Protein AF-A0A7Z9SZR9-F1 (afdb_monomer_lite)

Radius of gyration: 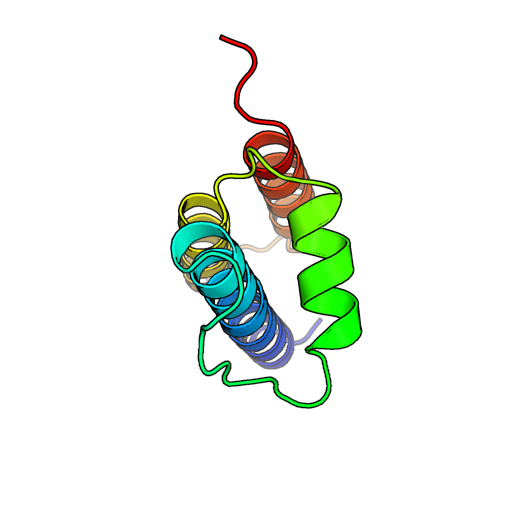13.83 Å; chains: 1; bounding box: 31×31×36 Å

Foldseek 3Di:
DDLVVLLVVLVVLLLLLVQLVQCLVVVHPDDGPPPVCSVVSNVLCVVQNQAPSVQLSVLSVVLSVCSVPDPCNPVSVVVSVVSRVCRSNDPPD

Structure (mmCIF, N/CA/C/O backbone):
data_AF-A0A7Z9SZR9-F1
#
_entry.id   AF-A0A7Z9SZR9-F1
#
loop_
_atom_site.group_PDB
_atom_site.id
_atom_site.type_symbol
_atom_site.label_atom_id
_atom_site.label_alt_id
_atom_site.label_comp_id
_atom_site.label_asym_id
_atom_site.label_entity_id
_atom_site.label_seq_id
_atom_site.pdbx_PDB_ins_code
_atom_site.Cartn_x
_atom_site.Cartn_y
_atom_site.Cartn_z
_atom_site.occupancy
_atom_site.B_iso_or_equiv
_atom_site.auth_seq_id
_atom_site.auth_comp_id
_atom_site.auth_asym_id
_atom_site.auth_atom_id
_atom_site.pdbx_PDB_model_num
ATOM 1 N N . THR A 1 1 ? -18.797 -2.945 10.029 1.00 61.84 1 THR A N 1
ATOM 2 C CA . THR A 1 1 ? -17.815 -3.646 9.173 1.00 61.84 1 THR A CA 1
ATOM 3 C C . THR A 1 1 ? -17.116 -4.705 9.998 1.00 61.84 1 THR A C 1
ATOM 5 O O . THR A 1 1 ? -16.775 -4.404 11.133 1.00 61.84 1 THR A O 1
ATOM 8 N N . ASN A 1 2 ? -16.954 -5.934 9.495 1.00 77.38 2 ASN A N 1
ATOM 9 C CA . ASN A 1 2 ? -16.236 -6.990 10.220 1.00 77.38 2 ASN A CA 1
ATOM 10 C C . ASN A 1 2 ? -14.716 -6.674 10.224 1.00 77.38 2 ASN A C 1
ATOM 12 O O . ASN A 1 2 ? -14.144 -6.569 9.136 1.00 77.38 2 ASN A O 1
ATOM 16 N N . PRO A 1 3 ? -14.053 -6.548 11.394 1.00 77.25 3 PRO A N 1
ATOM 17 C CA . PRO A 1 3 ? -12.615 -6.274 11.481 1.00 77.25 3 PRO A CA 1
ATOM 18 C C . PRO A 1 3 ? -11.723 -7.302 10.772 1.00 77.25 3 PRO A C 1
ATOM 20 O O . PRO A 1 3 ? -10.695 -6.928 10.218 1.00 77.25 3 PRO A O 1
ATOM 23 N N . GLN A 1 4 ? -12.110 -8.582 10.737 1.00 82.50 4 GLN A N 1
ATOM 24 C CA . GLN A 1 4 ? -11.341 -9.625 10.045 1.00 82.50 4 GLN A CA 1
ATOM 25 C C . GLN A 1 4 ? -11.361 -9.433 8.526 1.00 82.50 4 GLN A C 1
ATOM 27 O O . GLN A 1 4 ? -10.333 -9.576 7.872 1.00 82.50 4 GLN A O 1
ATOM 32 N N . VAL A 1 5 ? -12.518 -9.055 7.973 1.00 87.31 5 VAL A N 1
ATOM 33 C CA . VAL A 1 5 ? -12.659 -8.758 6.538 1.00 87.31 5 VAL A CA 1
ATOM 34 C C . VAL A 1 5 ? -11.836 -7.527 6.168 1.00 87.31 5 VAL A C 1
ATOM 36 O O . VAL A 1 5 ? -11.152 -7.521 5.149 1.00 87.31 5 VAL A O 1
ATOM 39 N N . LEU A 1 6 ? -11.853 -6.497 7.016 1.00 85.88 6 LEU A N 1
ATOM 40 C CA . LEU A 1 6 ? -11.060 -5.294 6.784 1.00 85.88 6 LEU A CA 1
ATOM 41 C C . LEU A 1 6 ? -9.551 -5.573 6.871 1.00 85.88 6 LEU A C 1
ATOM 43 O O . LEU A 1 6 ? -8.805 -5.117 6.011 1.00 85.88 6 LEU A O 1
ATOM 47 N N . ASN A 1 7 ? -9.115 -6.381 7.841 1.00 87.62 7 ASN A N 1
ATOM 48 C CA . ASN A 1 7 ? -7.726 -6.836 7.930 1.00 87.62 7 ASN A CA 1
ATOM 49 C C . ASN A 1 7 ? -7.293 -7.603 6.680 1.00 87.62 7 ASN A C 1
ATOM 51 O O . ASN A 1 7 ? -6.217 -7.340 6.152 1.00 87.62 7 ASN A O 1
ATOM 55 N N . PHE A 1 8 ? -8.137 -8.503 6.174 1.00 90.62 8 PHE A N 1
ATOM 56 C CA . PHE A 1 8 ? -7.860 -9.209 4.926 1.00 90.62 8 PHE A CA 1
ATOM 57 C C . PHE A 1 8 ? -7.698 -8.238 3.744 1.00 90.62 8 PHE A C 1
ATOM 59 O O . PHE A 1 8 ? -6.754 -8.362 2.966 1.00 90.62 8 PHE A O 1
ATOM 66 N N . HIS A 1 9 ? -8.554 -7.217 3.636 1.00 91.44 9 HIS A N 1
ATOM 67 C CA . HIS A 1 9 ? -8.403 -6.185 2.606 1.00 91.44 9 HIS A CA 1
ATOM 68 C C . HIS A 1 9 ? -7.104 -5.382 2.756 1.00 91.44 9 HIS A C 1
ATOM 70 O O . HIS A 1 9 ? -6.452 -5.100 1.753 1.00 91.44 9 HIS A O 1
ATOM 76 N N . PHE A 1 10 ? -6.697 -5.040 3.980 1.00 92.81 10 PHE A N 1
ATOM 77 C CA . PHE A 1 10 ? -5.423 -4.354 4.215 1.00 92.81 10 PHE A CA 1
ATOM 78 C C . PHE A 1 10 ? -4.227 -5.228 3.845 1.00 92.81 10 PHE A C 1
ATOM 80 O O . PHE A 1 10 ? -3.304 -4.730 3.215 1.00 92.81 10 PHE A O 1
ATOM 87 N N . GLN A 1 11 ? -4.272 -6.532 4.124 1.00 91.81 11 GLN A N 1
ATOM 88 C CA . GLN A 1 11 ? -3.234 -7.464 3.675 1.00 91.81 11 GLN A CA 1
ATOM 89 C C . GLN A 1 11 ? -3.123 -7.507 2.144 1.00 91.81 11 GLN A C 1
ATOM 91 O O . GLN A 1 11 ? -2.018 -7.434 1.609 1.00 91.81 11 GLN A O 1
ATOM 96 N N . LEU A 1 12 ? -4.252 -7.574 1.429 1.00 93.75 12 LEU A N 1
ATOM 97 C CA . LEU A 1 12 ? -4.257 -7.513 -0.038 1.00 93.75 12 LEU A CA 1
ATOM 98 C C . LEU A 1 12 ? -3.673 -6.192 -0.560 1.00 93.75 12 LEU A C 1
ATOM 100 O O . LEU A 1 12 ? -2.877 -6.208 -1.499 1.00 93.75 12 LEU A O 1
ATOM 104 N N . LEU A 1 13 ? -4.021 -5.063 0.067 1.00 94.62 13 LEU A N 1
ATOM 105 C CA . LEU A 1 13 ? -3.448 -3.758 -0.270 1.00 94.62 13 LEU A CA 1
ATOM 106 C C . LEU A 1 13 ? -1.940 -3.711 -0.007 1.00 94.62 13 LEU A C 1
ATOM 108 O O . LEU A 1 13 ? -1.206 -3.209 -0.854 1.00 94.62 13 LEU A O 1
ATOM 112 N N . SER A 1 14 ? -1.458 -4.278 1.100 1.00 94.81 14 SER A N 1
ATOM 113 C CA . SER A 1 14 ? -0.024 -4.344 1.392 1.00 94.81 14 SER A CA 1
ATOM 114 C C . SER A 1 14 ? 0.737 -5.120 0.316 1.00 94.81 14 SER A C 1
ATOM 116 O O . SER A 1 14 ? 1.780 -4.656 -0.141 1.00 94.81 14 SER A O 1
ATOM 118 N N . TYR A 1 15 ? 0.211 -6.254 -0.165 1.00 93.81 15 TYR A N 1
ATOM 119 C CA . TYR A 1 15 ? 0.825 -6.974 -1.291 1.00 93.81 15 TYR A CA 1
ATOM 120 C C . TYR A 1 15 ? 0.832 -6.151 -2.577 1.00 93.81 15 TYR A C 1
ATOM 122 O O . TYR A 1 15 ? 1.837 -6.128 -3.286 1.00 93.81 15 TYR A O 1
ATOM 130 N N . TRP A 1 16 ? -0.258 -5.439 -2.852 1.00 95.69 16 TRP A N 1
ATOM 131 C CA . TRP A 1 16 ? -0.369 -4.596 -4.034 1.00 95.69 16 TRP A CA 1
ATOM 132 C C . TRP A 1 16 ? 0.637 -3.434 -4.019 1.00 95.69 16 TRP A C 1
ATOM 134 O O . TRP A 1 16 ? 1.356 -3.227 -4.996 1.00 95.69 16 TRP A O 1
ATOM 144 N N . PHE A 1 17 ? 0.773 -2.721 -2.897 1.00 95.75 17 PHE A N 1
ATOM 145 C CA . PHE A 1 17 ? 1.762 -1.645 -2.760 1.00 95.75 17 PHE A CA 1
ATOM 146 C C . PHE A 1 17 ? 3.200 -2.162 -2.732 1.00 95.75 17 PHE A C 1
ATOM 148 O O . PHE A 1 17 ? 4.092 -1.527 -3.293 1.00 95.75 17 PHE A O 1
ATOM 155 N N . ARG A 1 18 ? 3.435 -3.347 -2.166 1.00 94.19 18 ARG A N 1
ATOM 156 C CA . ARG A 1 18 ? 4.732 -4.020 -2.256 1.00 94.19 18 ARG A CA 1
ATOM 157 C C . ARG A 1 18 ? 5.098 -4.330 -3.711 1.00 94.19 18 ARG A C 1
ATOM 159 O O . ARG A 1 18 ? 6.220 -4.063 -4.127 1.00 94.19 18 ARG A O 1
ATOM 166 N N . ASP A 1 19 ? 4.166 -4.854 -4.505 1.00 94.62 19 ASP A N 1
ATOM 167 C CA . ASP A 1 19 ? 4.393 -5.101 -5.936 1.00 94.62 19 ASP A CA 1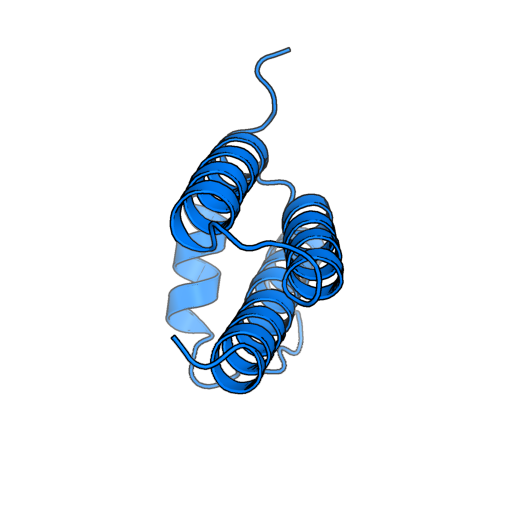
ATOM 168 C C . ASP A 1 19 ? 4.654 -3.792 -6.702 1.00 94.62 19 ASP A C 1
ATOM 170 O O . ASP A 1 19 ? 5.561 -3.735 -7.536 1.00 94.62 19 ASP A O 1
ATOM 174 N N . ALA A 1 20 ? 3.940 -2.712 -6.366 1.00 94.44 20 ALA A N 1
ATOM 175 C CA . ALA A 1 20 ? 4.210 -1.376 -6.901 1.00 94.44 20 ALA A CA 1
ATOM 176 C C . ALA A 1 20 ? 5.635 -0.895 -6.559 1.00 94.44 20 ALA A C 1
ATOM 178 O O . ALA A 1 20 ? 6.347 -0.403 -7.438 1.00 94.44 20 ALA A O 1
ATOM 179 N N . GLN A 1 21 ? 6.087 -1.105 -5.318 1.00 93.69 21 GLN A N 1
ATOM 180 C CA . GLN A 1 21 ? 7.451 -0.802 -4.879 1.00 93.69 21 GLN A CA 1
ATOM 181 C C . GLN A 1 21 ? 8.496 -1.563 -5.696 1.00 93.69 21 GLN A C 1
ATOM 183 O O . GLN A 1 21 ? 9.465 -0.971 -6.173 1.00 93.69 21 GLN A O 1
ATOM 188 N N . PHE A 1 22 ? 8.300 -2.867 -5.887 1.00 92.31 22 PHE A N 1
ATOM 189 C CA . PHE A 1 22 ? 9.220 -3.681 -6.672 1.00 92.31 22 PHE A CA 1
ATOM 190 C C . PHE A 1 22 ? 9.287 -3.217 -8.128 1.00 92.31 22 PHE A C 1
ATOM 192 O O . PHE A 1 22 ? 10.385 -3.050 -8.658 1.00 92.31 22 PHE A O 1
ATOM 199 N N . ILE A 1 23 ? 8.143 -2.934 -8.760 1.00 92.50 23 ILE A N 1
ATOM 200 C CA . ILE A 1 23 ? 8.099 -2.378 -10.119 1.00 92.50 23 ILE A CA 1
ATOM 201 C C . ILE A 1 23 ? 8.859 -1.046 -10.184 1.00 92.50 23 ILE A C 1
ATOM 203 O O . ILE A 1 23 ? 9.646 -0.851 -11.110 1.00 92.50 23 ILE A O 1
ATOM 207 N N . GLN A 1 24 ? 8.659 -0.150 -9.211 1.00 92.44 24 GLN A N 1
ATOM 208 C CA . GLN A 1 24 ? 9.333 1.152 -9.156 1.00 92.44 24 GLN A CA 1
ATOM 209 C C . GLN A 1 24 ? 10.856 1.007 -9.020 1.00 92.44 24 GLN A C 1
ATOM 211 O O . GLN A 1 24 ? 11.600 1.696 -9.713 1.00 92.44 24 GLN A O 1
ATOM 216 N N . LYS A 1 25 ? 11.334 0.120 -8.138 1.00 89.44 25 LYS A N 1
ATOM 217 C CA . LYS A 1 25 ? 12.768 -0.027 -7.830 1.00 89.44 25 LYS A CA 1
ATOM 218 C C . LYS A 1 25 ? 13.536 -0.875 -8.843 1.00 89.44 25 LYS A C 1
ATOM 220 O O . LYS A 1 25 ? 14.725 -0.645 -9.029 1.00 89.44 25 LYS A O 1
ATOM 225 N N . MET A 1 26 ? 12.873 -1.823 -9.502 1.00 87.12 26 MET A N 1
ATOM 226 C CA . MET A 1 26 ? 13.489 -2.742 -10.470 1.00 87.12 26 MET A CA 1
ATOM 227 C C . MET A 1 26 ? 13.274 -2.310 -11.927 1.00 87.12 26 MET A C 1
ATOM 229 O O . MET A 1 26 ? 13.357 -3.140 -12.828 1.00 87.12 26 MET A O 1
ATOM 233 N N . ASN A 1 27 ? 12.918 -1.043 -12.181 1.00 77.62 27 ASN A N 1
ATOM 234 C CA . ASN A 1 27 ? 12.579 -0.536 -13.520 1.00 77.62 27 ASN A CA 1
ATOM 235 C C . ASN A 1 27 ? 11.545 -1.400 -14.269 1.00 77.62 27 ASN A C 1
ATOM 237 O O . ASN A 1 27 ? 11.525 -1.465 -15.497 1.00 77.62 27 ASN A O 1
ATOM 241 N N . GLY A 1 28 ? 10.653 -2.055 -13.527 1.00 69.62 28 GLY A N 1
ATOM 242 C CA . GLY A 1 28 ? 9.609 -2.898 -14.082 1.00 69.62 28 GLY A CA 1
ATOM 243 C C . GLY A 1 28 ? 9.995 -4.341 -14.418 1.00 69.62 28 GLY A C 1
ATOM 244 O O . GLY A 1 28 ? 9.138 -5.029 -14.960 1.00 69.62 28 GLY A O 1
ATOM 245 N N . GLU A 1 29 ? 11.185 -4.835 -14.081 1.00 73.38 29 GLU A N 1
ATOM 246 C CA . GLU A 1 29 ? 11.556 -6.253 -14.285 1.00 73.38 29 GLU A CA 1
ATOM 247 C C . GLU A 1 29 ? 11.200 -7.164 -13.093 1.00 73.38 29 GLU A C 1
ATOM 249 O O . GLU A 1 29 ? 11.649 -8.303 -12.995 1.00 73.38 29 GLU A O 1
ATOM 254 N N . ALA A 1 30 ? 10.388 -6.673 -12.156 1.00 75.31 30 ALA A N 1
ATOM 255 C CA . ALA A 1 30 ? 10.028 -7.424 -10.963 1.00 75.31 30 ALA A CA 1
ATOM 256 C C . ALA A 1 30 ? 9.029 -8.556 -11.238 1.00 75.31 30 ALA A C 1
ATOM 258 O O . ALA A 1 30 ? 8.018 -8.358 -11.912 1.00 75.31 30 ALA A O 1
ATOM 259 N N . HIS A 1 31 ? 9.264 -9.708 -10.608 1.00 75.69 31 HIS A N 1
ATOM 260 C CA . HIS A 1 31 ? 8.249 -10.743 -10.448 1.00 75.69 31 HIS A CA 1
ATOM 261 C C . HIS A 1 31 ? 7.292 -10.329 -9.321 1.00 75.69 31 HIS A C 1
ATOM 263 O O . HIS A 1 31 ? 7.716 -10.128 -8.180 1.00 75.69 31 HIS A O 1
ATOM 269 N N . ILE A 1 32 ? 6.017 -10.140 -9.655 1.00 83.06 32 ILE A N 1
ATOM 270 C CA . ILE A 1 32 ? 4.986 -9.621 -8.747 1.00 83.06 32 ILE A CA 1
ATOM 271 C C . ILE A 1 32 ? 4.067 -10.747 -8.265 1.00 83.06 32 ILE A C 1
ATOM 273 O O . ILE A 1 32 ? 3.874 -11.729 -8.972 1.00 83.06 32 ILE A O 1
ATOM 277 N N . ILE A 1 33 ? 3.489 -10.618 -7.067 1.00 82.69 33 ILE A N 1
ATOM 278 C CA . ILE A 1 33 ? 2.547 -11.622 -6.539 1.00 82.69 33 ILE A CA 1
ATOM 279 C C . ILE A 1 33 ? 1.201 -11.536 -7.259 1.00 82.69 33 ILE A C 1
ATOM 281 O O . ILE A 1 33 ? 0.577 -12.556 -7.546 1.00 82.69 33 ILE A O 1
ATOM 285 N N . LEU A 1 34 ? 0.732 -10.320 -7.535 1.00 82.81 34 LEU A N 1
ATOM 286 C CA . LEU A 1 34 ? -0.570 -10.076 -8.147 1.00 82.81 34 LEU A CA 1
ATOM 287 C C . LEU A 1 34 ? -0.441 -9.953 -9.671 1.00 82.81 34 LEU A C 1
ATOM 289 O O . LEU A 1 34 ? -0.768 -8.914 -10.245 1.00 82.81 34 LEU A O 1
ATOM 293 N N . GLU A 1 35 ? 0.015 -11.020 -10.336 1.00 80.94 35 GLU A N 1
ATOM 294 C CA . GLU A 1 35 ? 0.262 -11.047 -11.793 1.00 80.94 35 GLU A CA 1
ATOM 295 C C . GLU A 1 35 ? -0.956 -10.587 -12.615 1.00 80.94 35 GLU A C 1
ATOM 297 O O . GLU A 1 35 ? -0.827 -9.808 -13.559 1.00 80.94 35 GLU A O 1
ATOM 302 N N . GLY A 1 36 ? -2.172 -10.958 -12.196 1.00 87.44 36 GLY A N 1
ATOM 303 C CA . GLY A 1 36 ? -3.418 -10.520 -12.843 1.00 87.44 36 GLY A CA 1
ATOM 304 C C . GLY A 1 36 ? -3.679 -9.005 -12.795 1.00 87.44 36 GLY A C 1
ATOM 305 O O . GLY A 1 36 ? -4.590 -8.523 -13.465 1.00 87.44 36 GLY A O 1
ATOM 306 N N . MET A 1 37 ? -2.901 -8.243 -12.020 1.00 88.44 37 MET A N 1
ATOM 307 C CA . MET A 1 37 ? -3.015 -6.788 -11.860 1.00 88.44 37 MET A CA 1
ATOM 308 C C . MET A 1 37 ? -1.815 -6.015 -12.426 1.00 88.44 37 MET A C 1
ATOM 310 O O . MET A 1 37 ? -1.740 -4.792 -12.253 1.00 88.44 37 MET A O 1
ATOM 314 N N . GLU A 1 38 ? -0.893 -6.682 -13.126 1.00 89.44 38 GLU A N 1
ATOM 315 C CA . GLU A 1 38 ? 0.367 -6.093 -13.593 1.00 89.44 38 GLU A CA 1
ATOM 316 C C . GLU A 1 38 ? 0.165 -4.792 -14.381 1.00 89.44 38 GLU A C 1
ATOM 318 O O . GLU A 1 38 ? 0.793 -3.770 -14.096 1.00 89.44 38 GLU A O 1
ATOM 323 N N . TYR A 1 39 ? -0.753 -4.800 -15.353 1.00 90.25 39 TYR A N 1
ATOM 324 C CA . TYR A 1 39 ? -1.022 -3.632 -16.193 1.00 90.25 39 TYR A CA 1
ATOM 325 C C . TYR A 1 39 ? -1.453 -2.414 -15.362 1.00 90.25 39 TYR A C 1
ATOM 327 O O . TYR A 1 39 ? -0.925 -1.311 -15.538 1.00 90.25 39 TYR A O 1
ATOM 335 N N . SER A 1 40 ? -2.383 -2.612 -14.421 1.00 92.44 40 SER A N 1
ATOM 336 C CA . SER A 1 40 ? -2.843 -1.546 -13.528 1.00 92.44 40 SER A CA 1
ATOM 337 C C . SER A 1 40 ? -1.748 -1.062 -12.580 1.00 92.44 40 SER A C 1
ATOM 339 O O . SER A 1 40 ? -1.604 0.147 -12.406 1.00 92.44 40 SER A O 1
ATOM 341 N N . LEU A 1 41 ? -0.936 -1.973 -12.032 1.00 93.06 41 LEU A N 1
ATOM 342 C CA . LEU A 1 41 ? 0.189 -1.645 -11.154 1.00 93.06 41 LEU A CA 1
ATOM 343 C C . LEU A 1 41 ? 1.230 -0.789 -11.879 1.00 93.06 41 LEU A C 1
ATOM 345 O O . LEU A 1 41 ? 1.627 0.265 -11.388 1.00 93.06 41 LEU A O 1
ATOM 349 N N . ARG A 1 42 ? 1.620 -1.176 -13.098 1.00 92.00 42 ARG A N 1
ATOM 350 C CA . ARG A 1 42 ? 2.566 -0.400 -13.914 1.00 92.00 42 ARG A CA 1
ATOM 351 C C . ARG A 1 42 ? 2.027 0.986 -14.254 1.00 92.00 42 ARG A C 1
ATOM 353 O O . ARG A 1 42 ? 2.783 1.955 -14.225 1.00 92.00 42 ARG A O 1
ATOM 360 N N . LYS A 1 43 ? 0.734 1.100 -14.578 1.00 94.38 43 LYS A N 1
ATOM 361 C CA . LYS A 1 43 ? 0.092 2.401 -14.818 1.00 94.38 43 LYS A CA 1
ATOM 362 C C . LYS A 1 43 ? 0.115 3.269 -13.557 1.00 94.38 43 LYS A C 1
ATOM 364 O O . LYS A 1 43 ? 0.401 4.458 -13.655 1.00 94.38 43 LYS A O 1
ATOM 369 N N . PHE A 1 44 ? -0.147 2.675 -12.396 1.00 95.06 44 PHE A N 1
ATOM 370 C CA . PHE A 1 44 ? -0.132 3.369 -11.114 1.00 95.06 44 PHE A CA 1
ATOM 371 C C . PHE A 1 44 ? 1.263 3.871 -10.732 1.00 95.06 44 PHE A C 1
ATOM 373 O O . PHE A 1 44 ? 1.424 5.053 -10.451 1.00 95.06 44 PHE A O 1
ATOM 380 N N . VAL A 1 45 ? 2.287 3.017 -10.818 1.00 94.06 45 VAL A N 1
ATOM 381 C CA . VAL A 1 45 ? 3.682 3.398 -10.532 1.00 94.06 45 VAL A CA 1
ATOM 382 C C . VAL A 1 45 ? 4.157 4.522 -11.455 1.00 94.06 45 VAL A C 1
ATOM 384 O O . VAL A 1 45 ? 4.834 5.443 -11.011 1.00 94.06 45 VAL A O 1
ATOM 387 N N . LYS A 1 46 ? 3.758 4.502 -12.734 1.00 93.81 46 LYS A N 1
ATOM 388 C CA . LYS A 1 46 ? 4.046 5.603 -13.669 1.00 93.81 46 LYS A CA 1
ATOM 389 C C . LYS A 1 46 ? 3.356 6.914 -13.288 1.00 93.81 46 LYS A C 1
ATOM 391 O O . LYS A 1 46 ? 3.883 7.975 -13.603 1.00 93.81 46 LYS A O 1
ATOM 396 N N . HIS A 1 47 ? 2.180 6.847 -12.666 1.00 95.62 47 HIS A N 1
ATOM 397 C CA . HIS A 1 47 ? 1.439 8.027 -12.221 1.00 95.62 47 HIS A CA 1
ATOM 398 C C . HIS A 1 47 ? 2.008 8.613 -10.920 1.00 95.62 47 HIS A C 1
ATOM 400 O O . HIS A 1 47 ? 2.026 9.830 -10.770 1.00 95.62 47 HIS A O 1
ATOM 406 N N . PHE A 1 48 ? 2.538 7.766 -10.033 1.00 94.81 48 PHE A N 1
ATOM 407 C CA . PHE A 1 48 ? 3.189 8.158 -8.779 1.00 94.81 48 PHE A CA 1
ATOM 408 C C . PHE A 1 48 ? 4.677 7.767 -8.768 1.00 94.81 48 PHE A C 1
ATOM 410 O O . PHE A 1 48 ? 5.088 6.898 -7.995 1.00 94.81 48 PHE A O 1
ATOM 417 N N . PRO A 1 49 ? 5.520 8.386 -9.615 1.00 92.19 49 PRO A N 1
ATOM 418 C CA . PRO A 1 49 ? 6.912 7.967 -9.771 1.00 92.19 49 PRO A CA 1
ATOM 419 C C . PRO A 1 49 ? 7.752 8.174 -8.503 1.00 92.19 49 PRO A C 1
ATOM 421 O O . PRO A 1 49 ? 8.707 7.432 -8.288 1.00 92.19 49 PRO A O 1
ATOM 424 N N . ILE A 1 50 ? 7.386 9.145 -7.662 1.00 93.50 50 ILE A N 1
ATOM 425 C CA . ILE A 1 50 ? 8.088 9.496 -6.415 1.00 93.50 50 ILE A CA 1
ATOM 426 C C . ILE A 1 50 ? 7.420 8.926 -5.158 1.00 93.50 50 ILE A C 1
ATOM 428 O O . ILE A 1 50 ? 7.876 9.216 -4.057 1.00 93.50 50 ILE A O 1
ATOM 432 N N . GLY A 1 51 ? 6.347 8.144 -5.311 1.00 95.06 51 GLY A N 1
ATOM 433 C CA . GLY A 1 51 ? 5.591 7.629 -4.175 1.00 95.06 51 GLY A CA 1
ATOM 434 C C . GLY A 1 51 ? 6.425 6.695 -3.296 1.00 95.06 51 GLY A C 1
ATOM 435 O O . GLY A 1 51 ? 7.144 5.829 -3.811 1.00 95.06 51 GLY A O 1
ATOM 436 N N . ASP A 1 52 ? 6.300 6.842 -1.976 1.00 95.94 52 ASP A N 1
ATOM 437 C CA . ASP A 1 52 ? 6.885 5.931 -0.992 1.00 95.94 52 ASP A CA 1
ATOM 438 C C . ASP A 1 52 ? 5.918 4.780 -0.690 1.00 95.94 52 ASP A C 1
ATOM 440 O O . ASP A 1 52 ? 5.175 4.752 0.294 1.00 95.94 52 ASP A O 1
ATOM 444 N N . PHE A 1 53 ? 5.929 3.788 -1.578 1.00 95.44 53 PHE A N 1
ATOM 445 C CA . PHE A 1 53 ? 5.097 2.598 -1.429 1.00 95.44 53 PHE A CA 1
ATOM 446 C C . PHE A 1 53 ? 5.468 1.754 -0.197 1.00 95.44 53 PHE A C 1
ATOM 448 O O . PHE A 1 53 ? 4.624 1.013 0.300 1.00 95.44 53 PHE A O 1
ATOM 455 N N . ALA A 1 54 ? 6.696 1.874 0.323 1.00 94.25 54 ALA A N 1
ATOM 456 C CA . ALA A 1 54 ? 7.125 1.160 1.526 1.00 94.25 54 ALA A CA 1
ATOM 457 C C . ALA A 1 54 ? 6.472 1.757 2.777 1.00 94.25 54 ALA A C 1
ATOM 459 O O . ALA A 1 54 ? 5.965 1.024 3.628 1.00 94.25 54 ALA A O 1
ATOM 460 N N . ALA A 1 55 ? 6.458 3.090 2.865 1.00 96.00 55 ALA A N 1
ATOM 461 C CA . ALA A 1 55 ? 5.777 3.811 3.931 1.00 96.00 55 ALA A CA 1
ATOM 462 C C . ALA A 1 55 ? 4.276 3.492 3.938 1.00 96.00 55 ALA A C 1
ATOM 464 O O . ALA A 1 55 ? 3.730 3.164 4.986 1.00 96.00 55 ALA A O 1
ATOM 465 N N . ILE A 1 56 ? 3.635 3.441 2.766 1.00 96.69 56 ILE A N 1
ATOM 466 C CA . ILE A 1 56 ? 2.219 3.054 2.646 1.00 96.69 56 ILE A CA 1
ATOM 467 C C . ILE A 1 56 ? 1.947 1.656 3.219 1.00 96.69 56 ILE A C 1
ATOM 469 O O . ILE A 1 56 ? 0.977 1.467 3.954 1.00 96.69 56 ILE A O 1
ATOM 473 N N . VAL A 1 57 ? 2.799 0.670 2.915 1.00 95.94 57 VAL A N 1
ATOM 474 C CA . VAL A 1 57 ? 2.671 -0.684 3.486 1.00 95.94 57 VAL A CA 1
ATOM 475 C C . VAL A 1 57 ? 2.752 -0.639 5.015 1.00 95.94 57 VAL A C 1
ATOM 477 O O . VAL A 1 57 ? 1.935 -1.266 5.690 1.00 95.94 57 VAL A O 1
ATOM 480 N N . LYS A 1 58 ? 3.678 0.150 5.569 1.00 94.50 58 LYS A N 1
ATOM 481 C CA . LYS A 1 58 ? 3.817 0.328 7.019 1.00 94.50 58 LYS A CA 1
ATOM 482 C C . LYS A 1 58 ? 2.580 0.980 7.651 1.00 94.50 58 LYS A C 1
ATOM 484 O O . LYS A 1 58 ? 2.166 0.559 8.736 1.00 94.50 58 LYS A O 1
ATOM 489 N N . GLU A 1 59 ? 1.971 1.966 6.995 1.00 94.50 59 GLU A N 1
ATOM 490 C CA . GLU A 1 59 ? 0.730 2.591 7.476 1.00 94.50 59 GLU A CA 1
ATOM 491 C C . GLU A 1 59 ? -0.442 1.601 7.470 1.00 94.50 59 GLU A C 1
ATOM 493 O O . GLU A 1 59 ? -1.189 1.510 8.446 1.00 94.50 59 GLU A O 1
ATOM 498 N N . LEU A 1 60 ? -0.559 0.768 6.430 1.00 94.44 60 LEU A N 1
ATOM 499 C CA . LEU A 1 60 ? -1.564 -0.300 6.360 1.00 94.44 60 LEU A CA 1
ATOM 500 C C . LEU A 1 60 ? -1.410 -1.319 7.499 1.00 94.44 60 LEU A C 1
ATOM 502 O O . LEU A 1 60 ? -2.399 -1.694 8.135 1.00 94.44 60 LEU A O 1
ATOM 506 N N . GLU A 1 61 ? -0.183 -1.748 7.792 1.00 90.75 61 GLU A N 1
ATOM 507 C CA . GLU A 1 61 ? 0.115 -2.675 8.891 1.00 90.75 61 GLU A CA 1
ATOM 508 C C . GLU A 1 61 ? -0.178 -2.052 10.265 1.00 90.75 61 GLU A C 1
ATOM 510 O O . GLU A 1 61 ? -0.810 -2.679 11.126 1.00 90.75 61 GLU A O 1
ATOM 515 N N . THR A 1 62 ? 0.210 -0.789 10.458 1.00 89.44 62 THR A N 1
ATOM 516 C CA . THR A 1 62 ? -0.048 -0.030 11.691 1.00 89.44 62 THR A CA 1
ATOM 517 C C . THR A 1 62 ? -1.549 0.137 11.918 1.00 89.44 62 THR A C 1
ATOM 519 O O . THR A 1 62 ? -2.060 -0.146 13.011 1.00 89.44 62 THR A O 1
ATOM 522 N N . CYS A 1 63 ? -2.276 0.507 10.865 1.00 89.00 63 CYS A N 1
ATOM 523 C CA . CYS A 1 63 ? -3.724 0.627 10.868 1.00 89.00 63 CYS A CA 1
ATOM 524 C C . CYS A 1 63 ? -4.388 -0.720 11.193 1.00 89.0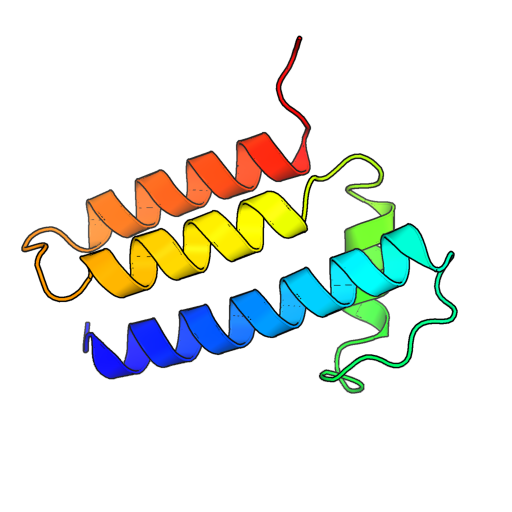0 63 CYS A C 1
ATOM 526 O O . CYS A 1 63 ? -5.197 -0.796 12.120 1.00 89.00 63 CYS A O 1
ATOM 528 N N . SER A 1 64 ? -3.969 -1.808 10.535 1.00 87.25 64 SER A N 1
ATOM 529 C CA . SER A 1 64 ? -4.467 -3.168 10.784 1.00 87.25 64 SER A CA 1
ATOM 530 C C . SER A 1 64 ? -4.301 -3.601 12.244 1.00 87.25 64 SER A C 1
ATOM 532 O O . SER A 1 64 ? -5.252 -4.089 12.863 1.00 87.25 64 SER A O 1
ATOM 534 N N . SER A 1 65 ? -3.128 -3.355 12.838 1.00 83.31 65 SER A N 1
ATOM 535 C CA . SER A 1 65 ? -2.872 -3.683 14.248 1.00 83.31 65 SER A CA 1
ATOM 536 C C . SER A 1 65 ? -3.790 -2.907 15.208 1.00 83.31 65 SER A C 1
ATOM 538 O O . SER A 1 65 ? -4.229 -3.426 16.241 1.00 83.31 65 SER A O 1
ATOM 540 N N . SER A 1 66 ? -4.154 -1.684 14.820 1.00 80.62 66 SER A N 1
ATOM 541 C CA . SER A 1 66 ? -4.976 -0.766 15.603 1.00 80.62 66 SER A CA 1
ATOM 542 C C . SER A 1 66 ? -6.478 -1.034 15.462 1.00 80.62 66 SER A C 1
ATOM 544 O O . SER A 1 66 ? -7.242 -0.676 16.360 1.00 80.62 66 SER A O 1
ATOM 546 N N . LEU A 1 67 ? -6.933 -1.698 14.392 1.00 78.75 67 LEU A N 1
ATOM 547 C CA . LEU A 1 67 ? -8.358 -1.973 14.144 1.00 78.75 67 LEU A CA 1
ATOM 548 C C . LEU A 1 67 ? -9.041 -2.734 15.286 1.00 78.75 67 LEU A C 1
ATOM 550 O O . LEU A 1 67 ? -10.197 -2.465 15.601 1.00 78.75 67 LEU A O 1
ATOM 554 N N . SER A 1 68 ? -8.320 -3.641 15.948 1.00 71.50 68 SER A N 1
ATOM 555 C CA . SER A 1 68 ? -8.837 -4.409 17.092 1.00 71.50 68 SER A CA 1
ATOM 556 C C . SER A 1 68 ? -9.171 -3.555 18.326 1.00 71.50 68 SER A C 1
ATOM 558 O O . SER A 1 68 ? -9.890 -4.017 19.209 1.00 71.50 68 SER A O 1
ATOM 560 N N . ARG A 1 69 ? -8.658 -2.319 18.397 1.00 71.75 69 ARG A N 1
ATOM 561 C CA . ARG A 1 69 ? -8.745 -1.432 19.570 1.00 71.75 69 ARG A CA 1
ATOM 562 C C . ARG A 1 69 ? -9.624 -0.199 19.350 1.00 71.75 69 ARG A C 1
ATOM 564 O O . ARG A 1 69 ? -9.873 0.537 20.300 1.00 71.75 69 ARG A O 1
ATOM 571 N N . ASN A 1 70 ? -10.078 0.052 18.121 1.00 64.38 70 ASN A N 1
ATOM 572 C CA . ASN A 1 70 ? -10.718 1.313 17.751 1.00 64.38 70 ASN A CA 1
ATOM 573 C C . ASN A 1 70 ? -12.233 1.178 17.557 1.00 64.38 70 ASN A C 1
ATOM 575 O O . ASN A 1 70 ? -12.702 0.467 16.672 1.00 64.38 70 ASN A O 1
ATOM 579 N N . TYR A 1 71 ? -13.003 1.948 18.334 1.00 65.62 71 TYR A N 1
ATOM 580 C CA . TYR A 1 71 ? -14.469 2.007 18.235 1.00 65.62 71 TYR A CA 1
ATOM 581 C C . TYR A 1 71 ? -14.973 2.833 17.039 1.00 65.62 71 TYR A C 1
ATOM 583 O O . TYR A 1 71 ? -16.146 2.740 16.684 1.00 65.62 71 TYR A O 1
ATOM 591 N N . ASN A 1 72 ? -14.105 3.630 16.401 1.00 81.56 72 ASN A N 1
ATOM 592 C CA . ASN A 1 72 ? -14.476 4.536 15.311 1.00 81.56 72 ASN A CA 1
ATOM 593 C C . ASN A 1 72 ? -13.710 4.217 14.017 1.00 81.56 72 ASN A C 1
ATOM 595 O O . ASN A 1 72 ? -12.820 4.947 13.584 1.00 81.56 72 ASN A O 1
ATOM 599 N N . LEU A 1 73 ? -14.059 3.078 13.416 1.00 80.75 73 LEU A N 1
ATOM 600 C CA . LEU A 1 73 ? -13.412 2.530 12.217 1.00 80.75 73 LEU A CA 1
ATOM 601 C C . LEU A 1 73 ? -13.347 3.524 11.049 1.00 80.75 73 LEU A C 1
ATOM 603 O O . LEU A 1 73 ? -12.349 3.561 10.338 1.00 80.75 73 LEU A O 1
ATOM 607 N N . ASN A 1 74 ? -14.388 4.338 10.863 1.00 84.31 74 ASN A N 1
ATOM 608 C CA . ASN A 1 74 ? -14.444 5.292 9.757 1.00 84.31 74 ASN A CA 1
ATOM 609 C C . ASN A 1 74 ? -13.332 6.339 9.856 1.00 84.31 74 ASN A C 1
ATOM 611 O O . ASN A 1 74 ? -12.681 6.618 8.859 1.00 84.31 74 ASN A O 1
ATOM 615 N N . LEU A 1 75 ? -13.080 6.876 11.052 1.00 85.69 75 LEU A N 1
ATOM 616 C CA . LEU A 1 75 ? -12.020 7.863 11.259 1.00 85.69 75 LEU A CA 1
ATOM 617 C C . LEU A 1 75 ? -10.634 7.264 10.995 1.00 85.69 75 LEU A C 1
ATOM 619 O O . LEU A 1 75 ? -9.807 7.888 10.342 1.00 85.69 75 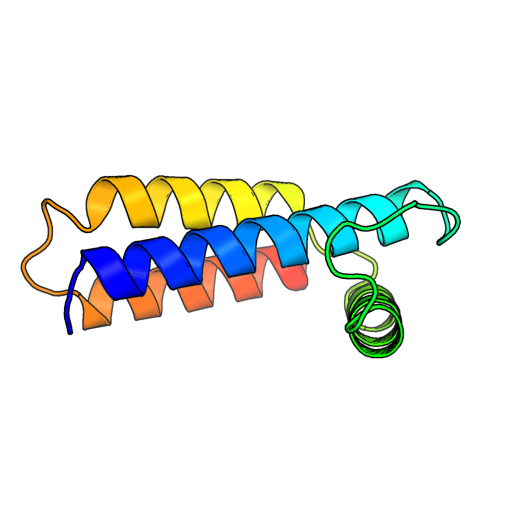LEU A O 1
ATOM 623 N N . VAL A 1 76 ? -10.406 6.036 11.463 1.00 84.75 76 VAL A N 1
ATOM 624 C CA . VAL A 1 76 ? -9.141 5.317 11.253 1.00 84.75 76 VAL A CA 1
ATOM 625 C C . VAL A 1 76 ? -8.874 5.094 9.761 1.00 84.75 76 VAL A C 1
ATOM 627 O O . VAL A 1 76 ? -7.765 5.333 9.295 1.00 84.75 76 VAL A O 1
ATOM 630 N N . ILE A 1 77 ? -9.896 4.689 8.999 1.00 88.19 77 ILE A N 1
ATOM 631 C CA . ILE A 1 77 ? -9.781 4.519 7.544 1.00 88.19 77 ILE A CA 1
ATOM 632 C C . ILE A 1 77 ? -9.538 5.866 6.858 1.00 88.19 77 ILE A C 1
ATOM 634 O O . ILE A 1 77 ? -8.690 5.945 5.978 1.00 88.19 77 ILE A O 1
ATOM 638 N N . THR A 1 78 ? -10.252 6.922 7.254 1.00 91.12 78 THR A N 1
ATOM 639 C CA . THR A 1 78 ? -10.059 8.263 6.688 1.00 91.12 78 THR A CA 1
ATOM 640 C C . THR A 1 78 ? -8.628 8.755 6.883 1.00 91.12 78 THR A C 1
ATOM 642 O O . THR A 1 78 ? -8.029 9.234 5.927 1.00 91.12 78 THR A O 1
ATOM 645 N N . ASN A 1 79 ? -8.063 8.596 8.081 1.00 90.75 79 ASN A N 1
ATOM 646 C CA . ASN A 1 79 ? -6.679 8.987 8.351 1.00 90.75 79 ASN A 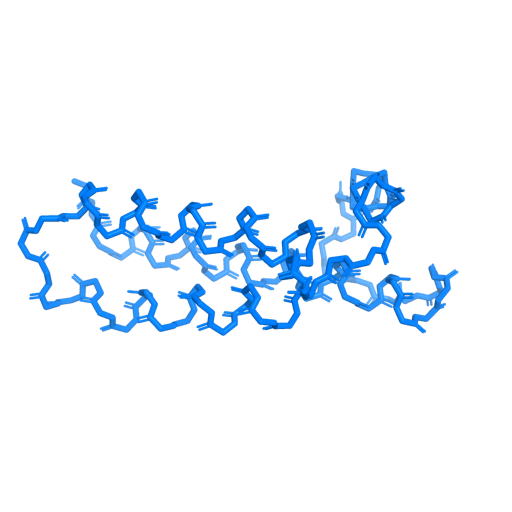CA 1
ATOM 647 C C . ASN A 1 79 ? -5.698 8.186 7.489 1.00 90.75 79 ASN A C 1
ATOM 649 O O . ASN A 1 79 ? -4.890 8.784 6.793 1.00 90.75 79 ASN A O 1
ATOM 653 N N . LEU A 1 80 ? -5.872 6.862 7.416 1.00 92.75 80 LEU A N 1
ATOM 654 C CA . LEU A 1 80 ? -5.057 6.011 6.547 1.00 92.75 80 LEU A CA 1
ATOM 655 C C . LEU A 1 80 ? -5.096 6.471 5.078 1.00 92.75 80 LEU A C 1
ATOM 657 O O . LEU A 1 80 ? -4.082 6.424 4.392 1.00 92.75 80 LEU A O 1
ATOM 661 N N . LEU A 1 81 ? -6.253 6.906 4.569 1.00 93.81 81 LEU A N 1
ATOM 662 C CA . LEU A 1 81 ? -6.354 7.412 3.196 1.00 93.81 81 LEU A CA 1
ATOM 663 C C . LEU A 1 81 ? -5.558 8.708 2.994 1.00 93.81 81 LEU A C 1
ATOM 665 O O . LEU A 1 81 ? -4.945 8.867 1.938 1.00 93.81 81 LEU A O 1
ATOM 669 N N . PHE A 1 82 ? -5.539 9.601 3.988 1.00 94.81 82 PHE A N 1
ATOM 670 C CA . PHE A 1 82 ? -4.688 10.792 3.961 1.00 94.81 82 PHE A CA 1
ATOM 671 C C . PHE A 1 82 ? -3.206 10.418 3.995 1.00 94.81 82 PHE A C 1
ATOM 673 O O . PHE A 1 82 ? -2.466 10.863 3.120 1.00 94.81 82 PHE A O 1
ATOM 680 N N . ASP A 1 83 ? -2.801 9.527 4.903 1.00 94.69 83 ASP A N 1
ATOM 681 C CA . ASP A 1 83 ? -1.412 9.068 5.012 1.00 94.69 83 ASP A CA 1
ATOM 682 C C . ASP A 1 83 ? -0.939 8.422 3.696 1.00 94.69 83 ASP A C 1
ATOM 684 O O . ASP A 1 83 ? 0.171 8.666 3.218 1.00 94.69 83 ASP A O 1
ATOM 688 N N . ILE A 1 84 ? -1.799 7.630 3.044 1.00 95.62 84 ILE A N 1
ATOM 689 C CA . ILE A 1 84 ? -1.514 7.062 1.720 1.00 95.62 84 ILE A CA 1
ATOM 690 C C . ILE A 1 84 ? -1.318 8.169 0.685 1.00 95.62 84 ILE A C 1
ATOM 692 O O . ILE A 1 84 ? -0.355 8.127 -0.078 1.00 95.62 84 ILE A O 1
ATOM 696 N N . GLN A 1 85 ? -2.219 9.150 0.635 1.00 95.12 85 GLN A N 1
ATOM 697 C CA . GLN A 1 85 ? -2.150 10.233 -0.342 1.00 95.12 85 GLN A CA 1
ATOM 698 C C . GLN A 1 85 ? -0.872 11.070 -0.186 1.00 95.12 85 GLN A C 1
ATOM 700 O O . GLN A 1 85 ? -0.235 11.399 -1.189 1.00 95.12 85 GLN A O 1
ATOM 705 N N . GLU A 1 86 ? -0.468 11.369 1.048 1.00 95.25 86 GLU A N 1
ATOM 706 C CA . GLU A 1 86 ? 0.782 12.075 1.343 1.00 95.25 86 GLU A CA 1
ATOM 707 C C . GLU A 1 86 ? 1.999 11.280 0.861 1.00 95.25 86 GLU A C 1
ATOM 709 O O . GLU A 1 86 ? 2.844 11.803 0.132 1.00 95.25 86 GLU A O 1
ATOM 714 N N . ASN A 1 87 ? 2.050 9.985 1.175 1.00 95.62 87 ASN A N 1
ATOM 715 C CA . ASN A 1 87 ? 3.148 9.125 0.743 1.00 95.62 87 ASN A CA 1
ATOM 716 C C . ASN A 1 87 ? 3.193 8.927 -0.784 1.00 95.62 87 ASN A C 1
ATOM 718 O O . ASN A 1 87 ? 4.274 8.752 -1.342 1.00 95.62 87 ASN A O 1
ATOM 722 N N . LEU A 1 88 ? 2.056 8.982 -1.489 1.00 95.44 88 LEU A N 1
ATOM 723 C CA . LEU A 1 88 ? 2.012 8.887 -2.956 1.00 95.44 88 LEU A CA 1
ATOM 724 C C . LEU A 1 88 ? 2.570 10.126 -3.658 1.00 95.44 88 LEU A C 1
ATOM 726 O O . LEU A 1 88 ? 3.174 10.008 -4.726 1.00 95.44 88 LEU A O 1
ATOM 730 N N . HIS A 1 89 ? 2.339 11.306 -3.090 1.00 91.56 89 HIS A N 1
ATOM 731 C CA . HIS A 1 89 ? 2.782 12.574 -3.669 1.00 91.56 89 HIS A CA 1
ATOM 732 C C . HIS A 1 89 ? 4.183 12.979 -3.187 1.00 91.56 89 HIS A C 1
ATOM 734 O O . HIS A 1 89 ? 4.763 13.920 -3.7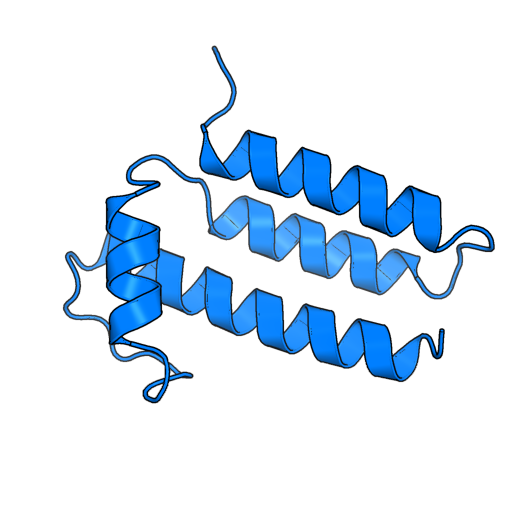29 1.00 91.56 89 HIS A O 1
ATOM 740 N N . GLY A 1 90 ? 4.731 12.246 -2.212 1.00 74.31 90 GLY A N 1
ATOM 741 C CA . GLY A 1 90 ? 5.902 12.652 -1.451 1.00 74.31 90 GLY A CA 1
ATOM 742 C C . GLY A 1 90 ? 5.523 13.744 -0.453 1.00 74.31 90 GLY A C 1
ATOM 743 O O . GLY A 1 90 ? 4.698 14.614 -0.738 1.00 74.31 90 GLY A O 1
ATOM 744 N N . THR A 1 91 ? 6.131 13.727 0.732 1.00 58.25 91 THR A N 1
ATOM 745 C CA . THR A 1 91 ? 6.034 14.872 1.640 1.00 58.25 91 THR A CA 1
ATOM 746 C C . THR A 1 91 ? 6.561 16.094 0.896 1.00 58.25 91 THR A C 1
ATOM 748 O O . THR A 1 91 ? 7.716 16.082 0.459 1.00 58.25 91 THR A O 1
ATOM 751 N N . ALA A 1 92 ? 5.730 17.126 0.725 1.00 45.19 92 ALA A N 1
ATOM 752 C CA . ALA A 1 92 ? 6.215 18.439 0.329 1.00 45.19 92 ALA A CA 1
ATOM 753 C C . ALA A 1 92 ? 7.261 18.852 1.373 1.00 45.19 92 ALA A C 1
ATOM 755 O O . ALA A 1 92 ? 6.913 19.113 2.524 1.00 45.19 92 ALA A O 1
ATOM 756 N N . GLY A 1 93 ? 8.537 18.761 0.996 1.00 39.28 93 GLY A N 1
ATOM 757 C CA . GLY A 1 93 ? 9.638 19.297 1.790 1.00 39.28 93 GLY A CA 1
ATOM 758 C C . GLY A 1 93 ? 9.540 20.808 1.900 1.00 39.28 93 GLY A C 1
ATOM 759 O O . GLY A 1 93 ? 9.015 21.432 0.948 1.00 39.28 93 GLY A O 1
#

pLDDT: mean 86.96, std 10.9, range [39.28, 96.69]

Sequence (93 aa):
TNPQVLNFHFQLLSYWFRDAQFIQKMNGEAHIILEGMEYSLRKFVKHFPIGDFAAIVKELETCSSSLSRNYNLNLVITNLLFDIQENLHGTAG

Secondary structure (DSSP, 8-state):
--HHHHHHHHHHHHHHHHHHHHHHHTTT----S-GGGHHHHHHHHHH-TT--HHHHHHHHHHHHHHHTT-S-HHHHHHHHHHHHHHHHH----